Protein AF-A0A3P8M5C2-F1 (afdb_monomer)

Sequence (122 aa):
MVAINDALGIGLMAGLHEAGISVPGEISIIGIDNIPLSGLVYPGLTSIMPPLAEMAEVMVERLIERIENPTLSPAEFSVPPALVRRQSVREAARVLKQARSAAIKEKRPGRFSFFIPASARR

Radius of gyration: 20.59 Å; Cα contacts (8 Å, |Δi|>4): 140; chains: 1; bounding box: 52×28×53 Å

Structure (mmCIF, N/CA/C/O backbone):
data_AF-A0A3P8M5C2-F1
#
_entry.id   AF-A0A3P8M5C2-F1
#
loop_
_atom_site.group_PDB
_atom_site.id
_atom_site.type_symbol
_atom_site.label_atom_id
_atom_site.label_alt_id
_atom_site.label_comp_id
_atom_site.label_asym_id
_atom_site.label_entity_id
_atom_site.label_seq_id
_atom_site.pdbx_PDB_ins_code
_atom_site.Cartn_x
_atom_site.Cartn_y
_atom_site.Cartn_z
_atom_site.occupancy
_atom_site.B_iso_or_equiv
_atom_site.auth_seq_id
_atom_site.auth_comp_id
_atom_site.auth_asym_id
_atom_site.auth_atom_id
_atom_site.pdbx_PDB_model_num
ATOM 1 N N . MET A 1 1 ? -9.633 5.830 3.945 1.00 94.38 1 MET A N 1
ATOM 2 C CA . MET A 1 1 ? -8.397 6.487 3.495 1.00 94.38 1 MET A CA 1
ATOM 3 C C . MET A 1 1 ? -7.653 5.547 2.570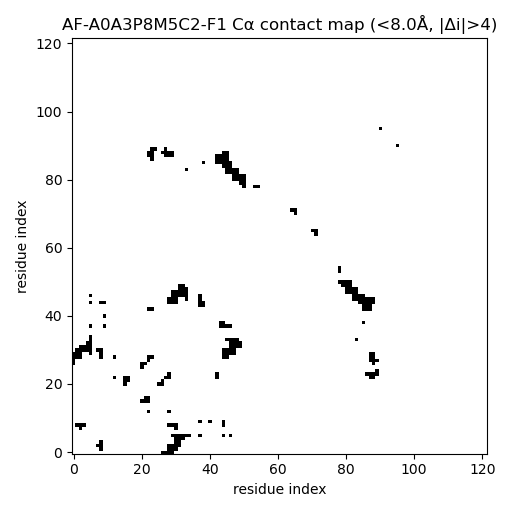 1.00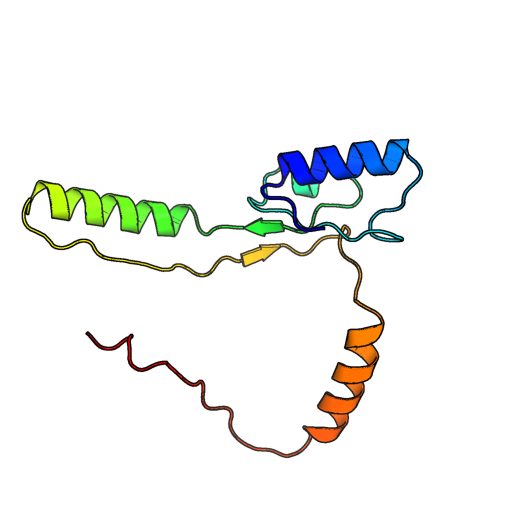 94.38 1 MET A C 1
ATOM 5 O O . MET A 1 1 ? -7.635 4.353 2.848 1.00 94.38 1 MET A O 1
ATOM 9 N N . VAL A 1 2 ? -7.060 6.077 1.505 1.00 97.00 2 VAL A N 1
ATOM 10 C CA . VAL A 1 2 ? -6.118 5.347 0.649 1.00 97.00 2 VAL A CA 1
ATOM 11 C C . VAL A 1 2 ? -4.752 5.978 0.882 1.00 97.00 2 VAL A C 1
ATOM 13 O O . VAL A 1 2 ? -4.595 7.174 0.646 1.00 97.00 2 VAL A O 1
ATOM 16 N N . ALA A 1 3 ? -3.807 5.211 1.413 1.00 97.56 3 ALA A N 1
ATOM 17 C CA . ALA A 1 3 ? -2.423 5.639 1.551 1.00 97.56 3 ALA A CA 1
ATOM 18 C C . ALA A 1 3 ? -1.651 5.280 0.277 1.00 97.56 3 ALA A C 1
ATOM 20 O O . ALA A 1 3 ? -1.894 4.233 -0.319 1.00 97.56 3 ALA A O 1
ATOM 21 N N . ILE A 1 4 ? -0.722 6.147 -0.136 1.00 96.44 4 ILE A N 1
ATOM 22 C CA . ILE A 1 4 ? 0.068 5.937 -1.362 1.00 96.44 4 ILE A CA 1
ATOM 23 C C . ILE A 1 4 ? 1.076 4.784 -1.236 1.00 96.44 4 ILE A C 1
ATOM 25 O O . ILE A 1 4 ? 1.550 4.291 -2.250 1.00 96.44 4 ILE A O 1
ATOM 29 N N . ASN A 1 5 ? 1.402 4.374 -0.008 1.00 97.56 5 ASN A N 1
ATOM 30 C CA . ASN A 1 5 ? 2.162 3.172 0.314 1.00 97.56 5 ASN A CA 1
ATOM 31 C C . ASN A 1 5 ? 1.831 2.697 1.738 1.00 97.56 5 ASN A C 1
ATOM 33 O O . ASN A 1 5 ? 1.184 3.404 2.522 1.00 97.56 5 ASN A O 1
ATOM 37 N N . ASP A 1 6 ? 2.286 1.497 2.077 1.00 98.50 6 ASP A N 1
ATOM 38 C CA . ASP A 1 6 ? 2.034 0.868 3.367 1.00 98.50 6 ASP A CA 1
ATOM 39 C C . ASP A 1 6 ? 2.708 1.604 4.527 1.00 98.50 6 ASP A C 1
ATOM 41 O O . ASP A 1 6 ? 2.106 1.729 5.590 1.00 98.50 6 ASP A O 1
ATOM 45 N N . ALA A 1 7 ? 3.913 2.151 4.333 1.00 98.44 7 ALA A N 1
ATOM 46 C CA . ALA A 1 7 ? 4.632 2.879 5.381 1.00 98.44 7 ALA A CA 1
ATOM 47 C C . ALA A 1 7 ? 3.847 4.112 5.864 1.00 98.44 7 ALA A C 1
ATOM 49 O O . ALA A 1 7 ? 3.691 4.327 7.067 1.00 98.44 7 ALA A O 1
ATOM 50 N N . LEU A 1 8 ? 3.284 4.888 4.936 1.00 98.44 8 LEU A N 1
ATOM 51 C CA . LEU A 1 8 ? 2.424 6.029 5.251 1.00 98.44 8 LEU A CA 1
ATOM 52 C C . LEU A 1 8 ? 1.068 5.589 5.808 1.00 98.44 8 LEU A C 1
ATOM 54 O O . LEU A 1 8 ? 0.531 6.254 6.691 1.00 98.44 8 LEU A O 1
ATOM 58 N N . GLY A 1 9 ? 0.527 4.460 5.341 1.00 98.38 9 GLY A N 1
ATOM 59 C CA . GLY A 1 9 ? -0.677 3.858 5.916 1.00 98.38 9 GLY A CA 1
ATOM 60 C C . GLY A 1 9 ? -0.490 3.488 7.388 1.00 98.38 9 GLY A C 1
ATOM 61 O O . GLY A 1 9 ? -1.331 3.823 8.219 1.00 98.38 9 GLY A O 1
ATOM 62 N N . ILE A 1 10 ? 0.643 2.868 7.720 1.00 98.62 10 ILE A N 1
ATOM 63 C CA . ILE A 1 10 ? 1.027 2.498 9.086 1.00 98.62 10 ILE A CA 1
ATOM 64 C C . ILE A 1 10 ? 1.261 3.744 9.944 1.00 98.62 10 ILE A C 1
ATOM 66 O O . ILE A 1 10 ? 0.741 3.820 11.055 1.00 98.62 10 ILE A O 1
ATOM 70 N N . GLY A 1 11 ? 1.977 4.747 9.427 1.00 98.38 11 GLY A N 1
ATOM 71 C CA . GLY A 1 11 ? 2.176 6.018 10.130 1.00 98.38 11 GLY A CA 1
ATOM 72 C C . GLY A 1 11 ? 0.856 6.733 10.438 1.00 98.38 11 GLY A C 1
ATOM 73 O O . GLY A 1 11 ? 0.647 7.203 11.555 1.00 98.38 11 GLY A O 1
ATOM 74 N N . LEU A 1 12 ? -0.082 6.742 9.486 1.00 98.50 12 LEU A N 1
ATOM 75 C CA . LEU A 1 12 ? -1.427 7.270 9.706 1.00 98.50 12 LEU A CA 1
ATOM 76 C C . LEU A 1 12 ? -2.176 6.478 10.784 1.00 98.50 12 LEU A C 1
ATOM 78 O O . LEU A 1 12 ? -2.812 7.079 11.642 1.00 98.50 12 LEU A O 1
ATOM 82 N N . MET A 1 13 ? -2.107 5.145 10.762 1.00 98.62 13 MET A N 1
ATOM 83 C CA . MET A 1 13 ? -2.734 4.307 11.789 1.00 98.62 13 MET A CA 1
ATOM 84 C C . MET A 1 13 ? -2.185 4.597 13.187 1.00 98.62 13 MET A C 1
ATOM 86 O O . MET A 1 13 ? -2.969 4.672 14.129 1.00 98.62 13 MET A O 1
ATOM 90 N N . ALA A 1 14 ? -0.873 4.808 13.311 1.00 98.50 14 ALA A N 1
ATOM 91 C CA . ALA A 1 14 ? -0.249 5.195 14.572 1.00 98.50 14 ALA A CA 1
ATOM 92 C C . ALA A 1 14 ? -0.768 6.557 15.067 1.00 98.50 14 ALA A C 1
ATOM 94 O O . ALA A 1 14 ? -1.244 6.653 16.195 1.00 98.50 14 ALA A O 1
ATOM 95 N N . GLY A 1 15 ? -0.782 7.580 14.206 1.00 98.56 15 GLY A N 1
ATOM 96 C CA . GLY A 1 15 ? -1.296 8.904 14.574 1.00 98.56 15 GLY A CA 1
ATOM 97 C C . GLY A 1 15 ? -2.793 8.908 14.913 1.00 98.56 15 GLY A C 1
ATOM 98 O O . GLY A 1 15 ? -3.221 9.588 15.841 1.00 98.56 15 GLY A O 1
ATOM 99 N N . LEU A 1 16 ? -3.607 8.114 14.207 1.00 98.38 16 LEU A N 1
ATOM 100 C CA . LEU A 1 16 ? -5.026 7.951 14.542 1.00 98.38 16 LEU A CA 1
ATOM 101 C C . LEU A 1 16 ? -5.214 7.259 15.891 1.00 98.38 16 LEU A C 1
ATOM 103 O O . LEU A 1 16 ? -6.067 7.679 16.668 1.00 98.38 16 LEU A O 1
ATOM 107 N N . HIS A 1 17 ? -4.403 6.243 16.184 1.00 98.12 17 HIS A N 1
ATOM 108 C CA . HIS A 1 17 ? -4.422 5.573 17.477 1.00 98.12 17 HIS A CA 1
ATOM 109 C C . HIS A 1 17 ? -4.074 6.539 18.621 1.00 98.12 17 HIS A C 1
ATOM 111 O O . HIS A 1 17 ? -4.786 6.571 19.621 1.00 98.12 17 HIS A O 1
ATOM 117 N N . GLU A 1 18 ? -3.041 7.373 18.463 1.00 98.56 18 GLU A N 1
ATOM 118 C CA . GLU A 1 18 ? -2.692 8.424 19.436 1.00 98.56 18 GLU A CA 1
ATOM 119 C C . GLU A 1 18 ? -3.820 9.446 19.631 1.00 98.56 18 GLU A C 1
ATOM 121 O O . GLU A 1 18 ? -4.057 9.909 20.745 1.00 98.56 18 GLU A O 1
ATOM 126 N N . ALA A 1 19 ? -4.561 9.754 18.565 1.00 98.38 19 ALA A N 1
ATOM 127 C CA . ALA A 1 19 ? -5.734 10.620 18.614 1.00 98.38 19 ALA A CA 1
ATOM 128 C C . ALA A 1 19 ? -7.001 9.930 19.165 1.00 98.38 19 ALA A C 1
ATOM 130 O O . ALA A 1 19 ? -8.059 10.557 19.216 1.00 98.38 19 ALA A O 1
ATOM 131 N N . GLY A 1 20 ? -6.930 8.650 19.551 1.00 98.25 20 GLY A N 1
ATOM 132 C CA . GLY A 1 20 ? -8.079 7.874 20.028 1.00 98.25 20 GLY A CA 1
ATOM 133 C C . GLY A 1 20 ? -9.093 7.507 18.938 1.00 98.25 20 GLY A C 1
ATOM 134 O O . GLY A 1 20 ? -10.208 7.103 19.260 1.00 98.25 20 GLY A O 1
ATOM 135 N N . ILE A 1 21 ? -8.723 7.634 17.660 1.00 98.44 21 ILE A N 1
ATOM 136 C CA . ILE A 1 21 ? -9.578 7.332 16.509 1.00 98.44 21 ILE A CA 1
ATOM 137 C C . ILE A 1 21 ? -9.374 5.877 16.092 1.00 98.44 21 ILE A C 1
ATOM 139 O O . ILE A 1 21 ? -8.271 5.430 15.770 1.00 98.44 21 ILE A O 1
ATOM 143 N N . SER A 1 22 ? -10.468 5.125 16.044 1.00 97.50 22 SER A N 1
ATOM 144 C CA . SER A 1 22 ? -10.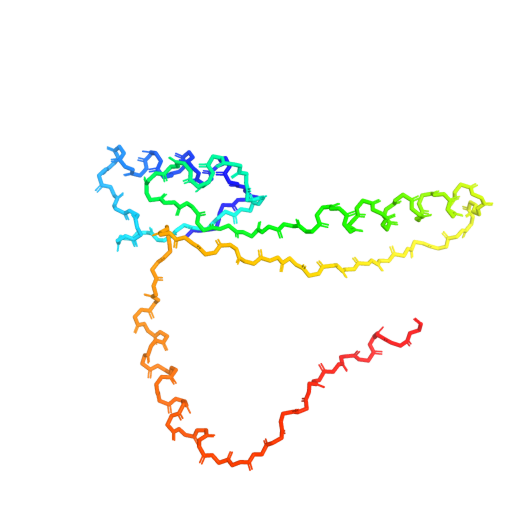432 3.690 15.786 1.00 97.50 22 SER A CA 1
ATOM 145 C C . SER A 1 22 ? -10.291 3.338 14.297 1.00 97.50 22 SER A C 1
ATOM 147 O O . SER A 1 22 ? -11.041 3.800 13.430 1.00 97.50 22 SER A O 1
ATOM 149 N N . VAL A 1 23 ? -9.377 2.411 14.002 1.00 98.00 23 VAL A N 1
ATOM 150 C CA . VAL A 1 23 ? -9.232 1.739 12.701 1.00 98.00 23 VAL A CA 1
ATOM 151 C C . VAL A 1 23 ? -9.549 0.252 12.905 1.00 98.00 23 VAL A C 1
ATOM 153 O O . VAL A 1 23 ? -8.991 -0.344 13.822 1.00 98.00 23 VAL A O 1
ATOM 156 N N . PRO A 1 24 ? -10.445 -0.375 12.117 1.00 97.62 24 PRO A N 1
ATOM 157 C CA . PRO A 1 24 ? -11.261 0.187 11.034 1.00 97.62 24 PRO A CA 1
ATOM 158 C C . PRO A 1 24 ? -12.575 0.856 11.505 1.00 97.62 24 PRO A C 1
ATOM 160 O O . PRO A 1 24 ? -13.445 1.152 10.674 1.00 97.62 24 PRO A O 1
ATOM 163 N N . GLY A 1 25 ? -12.768 1.002 12.823 1.00 95.50 25 GLY A N 1
ATOM 164 C CA . GLY A 1 25 ? -14.047 1.337 13.463 1.00 95.50 25 GLY A CA 1
ATOM 165 C C . GLY A 1 25 ? -14.658 2.647 12.978 1.00 95.50 25 GLY A C 1
ATOM 166 O O . GLY A 1 25 ? -15.787 2.653 12.488 1.00 95.50 25 GLY A O 1
ATOM 167 N N . GLU A 1 26 ? -13.891 3.729 13.015 1.00 96.56 26 GLU A N 1
ATOM 168 C CA . GLU A 1 26 ? -14.281 5.031 12.479 1.00 96.56 26 GLU A CA 1
ATOM 169 C C . GLU A 1 26 ? -13.737 5.205 11.066 1.00 96.56 26 GLU A C 1
ATOM 171 O O . GLU A 1 26 ? -14.512 5.443 10.133 1.00 96.56 26 GLU A O 1
ATOM 176 N N . ILE A 1 27 ? -12.438 4.960 10.879 1.00 96.31 27 ILE A N 1
ATOM 177 C CA . ILE A 1 27 ? -11.746 5.145 9.602 1.00 96.31 27 ILE A CA 1
ATOM 178 C C . ILE A 1 27 ? -11.191 3.809 9.115 1.00 96.31 27 ILE A C 1
ATOM 180 O O . ILE A 1 27 ? -10.395 3.166 9.785 1.00 96.31 27 ILE A O 1
ATOM 184 N N . SER A 1 28 ? -11.573 3.404 7.904 1.00 98.12 28 SER A N 1
ATOM 185 C CA . SER A 1 28 ? -10.894 2.315 7.189 1.00 98.12 28 SER A CA 1
ATOM 186 C C . SER A 1 28 ? -9.674 2.833 6.435 1.00 98.12 28 SER A C 1
ATOM 188 O O . SER A 1 28 ? -9.733 3.915 5.843 1.00 98.12 28 SER A O 1
ATOM 190 N N . ILE A 1 29 ? -8.597 2.051 6.404 1.00 98.25 29 ILE A N 1
ATOM 191 C CA . ILE A 1 29 ? -7.336 2.394 5.736 1.00 98.25 29 ILE A CA 1
ATOM 192 C C . ILE A 1 29 ? -6.894 1.237 4.849 1.00 98.25 29 ILE A C 1
ATOM 194 O O . ILE A 1 29 ? -6.851 0.093 5.295 1.00 98.25 29 ILE A O 1
ATOM 198 N N . ILE A 1 30 ? -6.545 1.555 3.606 1.00 98.38 30 ILE A N 1
ATOM 199 C CA . ILE A 1 30 ? -5.869 0.656 2.670 1.00 98.38 30 ILE A CA 1
ATOM 200 C C . ILE A 1 30 ? -4.529 1.276 2.258 1.00 98.38 30 ILE A C 1
ATOM 202 O O . ILE A 1 30 ? -4.461 2.491 2.060 1.00 98.38 30 ILE A O 1
ATOM 206 N N . GLY A 1 31 ? -3.487 0.452 2.164 1.00 98.25 31 GLY A N 1
ATOM 207 C CA . GLY A 1 31 ? -2.168 0.825 1.652 1.00 98.25 31 GLY A CA 1
ATOM 208 C C . GLY A 1 31 ? -1.853 0.206 0.288 1.00 98.25 31 GLY A C 1
ATOM 209 O O . GLY A 1 31 ? -2.718 -0.387 -0.366 1.00 98.25 31 GLY A O 1
ATOM 210 N N . ILE A 1 32 ? -0.600 0.359 -0.129 1.00 98.44 32 ILE A N 1
ATOM 211 C CA . ILE A 1 32 ? -0.013 -0.180 -1.360 1.00 98.44 32 ILE A CA 1
ATOM 212 C C . ILE A 1 32 ? 1.383 -0.704 -0.988 1.00 98.44 32 ILE A C 1
ATOM 214 O O . ILE A 1 32 ? 2.036 -0.075 -0.164 1.00 98.44 32 ILE A O 1
ATOM 218 N N . ASP A 1 33 ? 1.802 -1.830 -1.572 1.00 97.88 33 ASP A N 1
ATOM 219 C CA . ASP A 1 33 ? 3.119 -2.511 -1.523 1.00 97.88 33 ASP A CA 1
ATOM 220 C C . ASP A 1 33 ? 3.087 -3.885 -0.843 1.00 97.88 33 ASP A C 1
ATOM 222 O O . ASP A 1 33 ? 3.856 -4.771 -1.212 1.00 97.88 33 ASP A O 1
ATOM 226 N N . ASN A 1 34 ? 2.184 -4.101 0.115 1.00 98.12 34 ASN A N 1
ATOM 227 C CA . ASN A 1 34 ? 2.144 -5.295 0.962 1.00 98.12 34 ASN A CA 1
ATOM 228 C C . ASN A 1 34 ? 3.503 -5.619 1.622 1.00 98.12 34 ASN A C 1
ATOM 230 O O . ASN A 1 34 ? 3.966 -6.763 1.607 1.00 98.12 34 ASN A O 1
ATOM 234 N N . ILE A 1 35 ? 4.147 -4.616 2.225 1.00 98.19 35 ILE A N 1
ATOM 235 C CA . ILE A 1 35 ? 5.419 -4.823 2.936 1.00 98.19 35 ILE A CA 1
ATOM 236 C C . ILE A 1 35 ? 5.230 -5.780 4.131 1.00 98.19 35 ILE A C 1
ATOM 238 O O . ILE A 1 35 ? 4.131 -5.858 4.688 1.00 98.19 35 ILE A O 1
ATOM 242 N N . PRO A 1 36 ? 6.285 -6.471 4.611 1.00 97.81 36 PRO A N 1
ATOM 243 C CA . PRO A 1 36 ? 6.163 -7.404 5.737 1.00 97.81 36 PRO A CA 1
ATOM 244 C C . PRO A 1 36 ? 5.513 -6.791 6.986 1.00 97.81 36 PRO A C 1
ATOM 246 O O . PRO A 1 36 ? 4.694 -7.430 7.647 1.00 97.81 36 PRO A O 1
ATOM 249 N N . LEU A 1 37 ? 5.819 -5.519 7.268 1.00 98.31 37 LEU A N 1
ATOM 250 C CA . LEU A 1 37 ? 5.282 -4.788 8.416 1.00 98.31 37 LEU A CA 1
ATOM 251 C C . LEU A 1 37 ? 3.747 -4.663 8.385 1.00 98.31 37 LEU A C 1
ATOM 253 O O . LEU A 1 37 ? 3.119 -4.636 9.441 1.00 98.31 37 LEU A O 1
ATOM 257 N N . SER A 1 38 ? 3.121 -4.681 7.206 1.00 98.31 38 SER A N 1
ATOM 258 C CA . SER A 1 38 ? 1.663 -4.576 7.041 1.00 98.31 38 SER A CA 1
ATOM 259 C C . SER A 1 38 ? 0.893 -5.716 7.705 1.00 98.31 38 SER A C 1
ATOM 261 O O . SER A 1 38 ? -0.264 -5.540 8.083 1.00 98.31 38 SER A O 1
ATOM 263 N N . GLY A 1 39 ? 1.521 -6.886 7.871 1.00 98.12 39 GLY A N 1
ATOM 264 C CA . GLY A 1 39 ? 0.962 -8.014 8.619 1.00 98.12 39 GLY A CA 1
ATOM 265 C C . GLY A 1 39 ? 1.321 -8.040 10.108 1.00 98.12 39 GLY A C 1
ATOM 266 O O . GLY A 1 39 ? 0.742 -8.839 10.837 1.00 98.12 39 GLY A O 1
ATOM 267 N N . LEU A 1 40 ? 2.263 -7.202 10.549 1.00 98.12 40 LEU A N 1
ATOM 268 C CA . LEU A 1 40 ? 2.788 -7.181 11.921 1.00 98.12 40 LEU A CA 1
ATOM 269 C C . LEU A 1 40 ? 2.202 -6.048 12.774 1.00 98.12 40 LEU A C 1
ATOM 271 O O . LEU A 1 40 ? 2.309 -6.083 13.997 1.00 98.12 40 LEU A O 1
ATOM 275 N N . VAL A 1 41 ? 1.585 -5.047 12.145 1.00 98.06 41 VAL A N 1
ATOM 276 C CA . VAL A 1 41 ? 0.855 -3.979 12.838 1.00 98.06 41 VAL A CA 1
ATOM 277 C C . VAL A 1 41 ? -0.548 -4.425 13.258 1.00 98.06 41 VAL A C 1
ATOM 279 O O . VAL A 1 41 ? -1.111 -5.365 12.691 1.00 98.06 41 VAL A O 1
ATOM 282 N N . TYR A 1 42 ? -1.132 -3.732 14.240 1.00 97.31 42 TYR A N 1
ATOM 283 C CA . TYR A 1 42 ? -2.504 -3.968 14.684 1.00 97.31 42 TYR A CA 1
ATOM 284 C C . TYR A 1 42 ? -3.383 -2.713 14.525 1.00 97.31 42 TYR A C 1
ATOM 286 O O . TYR A 1 42 ? -3.017 -1.658 15.046 1.00 97.31 42 TYR A O 1
ATOM 294 N N . PRO A 1 43 ? -4.556 -2.814 13.865 1.00 97.81 43 PRO A N 1
ATOM 295 C CA . PRO A 1 43 ? -4.986 -3.944 13.028 1.00 97.81 43 PRO A CA 1
ATOM 296 C C . PRO A 1 43 ? -4.025 -4.183 11.850 1.00 97.81 43 PRO A C 1
ATOM 298 O O . PRO A 1 43 ? -3.306 -3.276 11.451 1.00 97.81 43 PRO A O 1
ATOM 301 N N . GLY A 1 44 ? -4.024 -5.377 11.252 1.00 98.62 4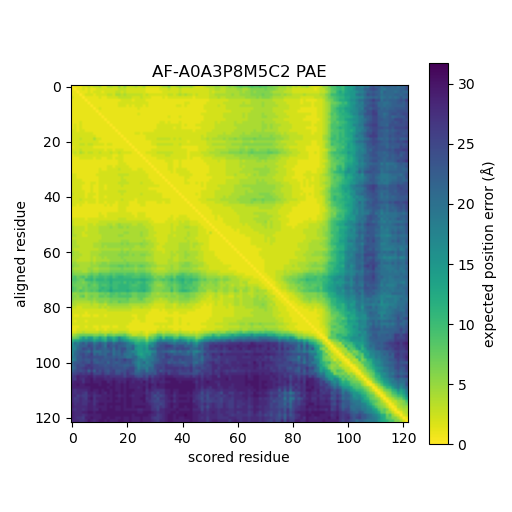4 GLY A N 1
ATOM 302 C CA . GLY A 1 44 ? -3.221 -5.622 10.051 1.00 98.62 44 GLY A CA 1
ATOM 303 C C . GLY A 1 44 ? -3.698 -4.752 8.884 1.00 98.62 44 GLY A C 1
ATOM 304 O O . GLY A 1 44 ? -4.905 -4.663 8.622 1.00 98.62 44 GLY A O 1
ATOM 305 N N . LEU A 1 45 ? -2.762 -4.129 8.164 1.00 98.81 45 LEU A N 1
ATOM 306 C CA . LEU A 1 45 ? -3.049 -3.220 7.055 1.00 98.81 45 LEU A CA 1
ATOM 307 C C . LEU A 1 45 ? -3.459 -4.000 5.796 1.00 98.81 45 LEU A C 1
ATOM 309 O O . LEU A 1 45 ? -2.686 -4.775 5.232 1.00 98.81 45 LEU A O 1
ATOM 313 N N . THR A 1 46 ? -4.688 -3.792 5.333 1.00 98.69 46 THR A N 1
ATOM 314 C CA . THR A 1 46 ? -5.138 -4.214 4.001 1.00 98.69 46 THR A CA 1
ATOM 315 C C . THR A 1 46 ? -4.348 -3.434 2.961 1.00 98.69 46 THR A C 1
ATOM 317 O O . THR A 1 46 ? -4.252 -2.213 3.070 1.00 98.69 46 THR A O 1
ATOM 320 N N . SER A 1 47 ? -3.795 -4.113 1.958 1.00 98.69 47 SER A N 1
ATOM 321 C CA . SER A 1 47 ? -2.876 -3.489 1.003 1.00 98.69 47 SER A CA 1
ATOM 322 C C . SER A 1 47 ? -3.053 -4.027 -0.414 1.00 98.69 47 SER A C 1
ATOM 324 O O . SER A 1 47 ? -3.435 -5.185 -0.606 1.00 98.69 47 SER A O 1
ATOM 326 N N . ILE A 1 48 ? -2.790 -3.182 -1.407 1.00 98.38 48 ILE A N 1
ATOM 327 C CA . ILE A 1 48 ? -2.629 -3.589 -2.803 1.00 98.38 48 ILE A CA 1
ATOM 328 C C . ILE A 1 48 ? -1.183 -4.037 -3.007 1.00 98.38 48 ILE A C 1
ATOM 330 O O . ILE A 1 48 ? -0.267 -3.252 -2.805 1.00 98.38 48 ILE A O 1
ATOM 334 N N . MET A 1 49 ? -0.977 -5.27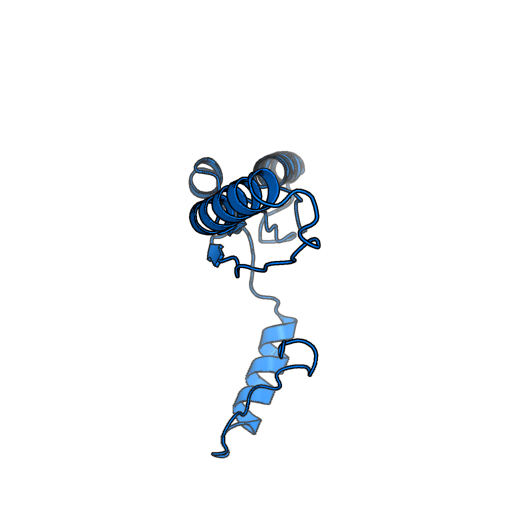9 -3.431 1.00 98.00 49 MET A N 1
ATOM 335 C CA . MET A 1 49 ? 0.331 -5.844 -3.749 1.00 98.00 49 MET A CA 1
ATOM 336 C C . MET A 1 49 ? 0.583 -5.751 -5.261 1.00 98.00 49 MET A C 1
ATOM 338 O O . MET A 1 49 ? -0.103 -6.442 -6.026 1.00 98.00 49 MET A O 1
ATOM 342 N N . PRO A 1 50 ? 1.542 -4.924 -5.713 1.00 96.44 50 PRO A N 1
ATOM 343 C CA . PRO A 1 50 ? 1.967 -4.916 -7.106 1.00 96.44 50 PRO A CA 1
ATOM 344 C C . PRO A 1 50 ? 2.678 -6.233 -7.474 1.00 96.44 50 PRO A C 1
ATOM 346 O O . PRO A 1 50 ? 3.409 -6.785 -6.646 1.00 96.44 50 PRO A O 1
ATOM 349 N N . PRO A 1 51 ? 2.526 -6.733 -8.711 1.00 96.56 51 PRO A N 1
ATOM 350 C CA . PRO A 1 51 ? 3.185 -7.947 -9.188 1.00 96.56 51 PRO A CA 1
ATOM 351 C C . PRO A 1 51 ? 4.625 -7.632 -9.631 1.00 96.56 51 PRO A C 1
ATOM 353 O O . PRO A 1 51 ? 4.969 -7.709 -10.808 1.00 96.56 51 PRO A O 1
ATOM 356 N N . LEU A 1 52 ? 5.475 -7.222 -8.681 1.00 95.19 52 LEU A N 1
ATOM 357 C CA . LEU A 1 52 ? 6.804 -6.665 -8.975 1.00 95.19 52 LEU A CA 1
ATOM 358 C C . LEU A 1 52 ? 7.712 -7.612 -9.772 1.00 95.19 52 LEU A C 1
ATOM 360 O O . LEU A 1 52 ? 8.490 -7.136 -10.590 1.00 95.19 52 LEU A O 1
ATOM 364 N N . ALA A 1 53 ? 7.609 -8.927 -9.557 1.00 94.62 53 ALA A N 1
ATOM 365 C CA . ALA A 1 53 ? 8.406 -9.913 -10.287 1.00 94.62 53 ALA A CA 1
ATOM 366 C C . ALA A 1 53 ? 8.050 -9.940 -11.785 1.00 94.62 53 ALA A C 1
ATOM 368 O O . ALA A 1 53 ? 8.928 -9.759 -12.621 1.00 94.62 53 ALA A O 1
ATOM 369 N N . GLU A 1 54 ? 6.761 -10.069 -12.108 1.00 94.94 54 GLU A N 1
ATOM 370 C CA . GLU A 1 54 ? 6.255 -10.049 -13.489 1.00 94.94 54 GLU A CA 1
ATOM 371 C C . GLU A 1 54 ? 6.534 -8.698 -14.163 1.00 94.94 54 GLU A C 1
ATOM 373 O O . GLU A 1 54 ? 6.935 -8.635 -15.322 1.00 94.94 54 GLU A O 1
ATOM 378 N N . MET A 1 55 ? 6.380 -7.593 -13.423 1.00 95.44 55 MET A N 1
ATOM 379 C CA . MET A 1 55 ? 6.735 -6.265 -13.926 1.00 95.44 55 MET A CA 1
ATOM 380 C C . MET A 1 55 ? 8.226 -6.164 -14.259 1.00 95.44 55 MET A C 1
ATOM 382 O O . MET A 1 55 ? 8.569 -5.623 -15.305 1.00 95.44 55 MET A O 1
ATOM 386 N N . ALA A 1 56 ? 9.106 -6.667 -13.390 1.00 95.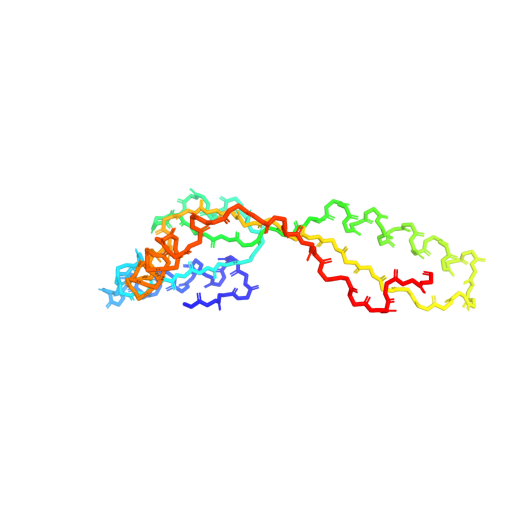75 56 ALA A N 1
ATOM 387 C CA . ALA A 1 56 ? 10.547 -6.613 -13.602 1.00 95.75 56 ALA A CA 1
ATOM 388 C C . ALA A 1 56 ? 10.981 -7.441 -14.818 1.00 95.75 56 ALA A C 1
ATOM 390 O O . ALA A 1 56 ? 11.803 -6.965 -15.597 1.00 95.75 56 ALA A O 1
ATOM 391 N N . GLU A 1 57 ? 10.404 -8.629 -15.005 1.00 95.50 57 GLU A N 1
ATOM 392 C CA . GLU A 1 57 ? 10.649 -9.482 -16.174 1.00 95.50 57 GLU A CA 1
ATOM 393 C C . GLU A 1 57 ? 10.330 -8.730 -17.472 1.00 95.50 57 GLU A C 1
ATOM 395 O O . GLU A 1 57 ? 11.224 -8.499 -18.288 1.00 95.50 57 GLU A O 1
ATOM 400 N N . VAL A 1 58 ? 9.108 -8.200 -17.590 1.00 93.81 58 VAL A N 1
ATOM 401 C CA . VAL A 1 58 ? 8.687 -7.427 -18.769 1.00 93.81 58 VAL A CA 1
ATOM 402 C C . VAL A 1 58 ? 9.550 -6.174 -18.963 1.00 93.81 58 VAL A C 1
ATOM 404 O O . VAL A 1 58 ? 9.933 -5.850 -20.085 1.00 93.81 58 VAL A O 1
ATOM 407 N N . MET A 1 59 ? 9.887 -5.448 -17.892 1.00 94.62 59 MET A N 1
ATOM 408 C CA . MET A 1 59 ? 10.728 -4.247 -17.988 1.00 94.62 59 MET A CA 1
ATOM 409 C C . MET A 1 59 ? 12.129 -4.558 -18.518 1.00 94.62 59 MET A C 1
ATOM 411 O O . MET A 1 59 ? 12.644 -3.805 -19.347 1.00 94.62 59 MET A O 1
ATOM 415 N N . VAL A 1 60 ? 12.749 -5.642 -18.043 1.00 96.19 60 VAL A N 1
ATOM 416 C CA . VAL A 1 60 ? 14.094 -6.051 -18.465 1.00 96.19 60 VAL A CA 1
ATOM 417 C C . VAL A 1 60 ? 14.081 -6.513 -19.917 1.00 96.19 60 VAL A C 1
ATOM 419 O O . VAL A 1 60 ? 14.924 -6.061 -20.691 1.00 96.19 60 VAL A O 1
ATOM 422 N N . GLU A 1 61 ? 13.104 -7.330 -20.312 1.00 94.44 61 GLU A N 1
ATOM 423 C CA . GLU A 1 61 ? 12.928 -7.751 -21.707 1.00 94.44 61 GLU A CA 1
ATOM 424 C C . GLU A 1 61 ? 12.799 -6.543 -22.643 1.00 94.44 61 GLU A C 1
ATOM 426 O O . GLU A 1 61 ? 13.554 -6.412 -23.607 1.00 94.44 61 GLU A O 1
ATOM 431 N N . ARG A 1 62 ? 11.921 -5.587 -22.310 1.00 93.44 62 ARG A N 1
ATOM 432 C CA . ARG A 1 62 ? 11.727 -4.366 -23.109 1.00 93.44 62 ARG A CA 1
ATOM 433 C C . ARG A 1 62 ? 12.967 -3.485 -23.172 1.00 93.44 62 ARG A C 1
ATOM 435 O O . ARG A 1 62 ? 13.219 -2.854 -24.199 1.00 93.44 62 ARG A O 1
ATOM 442 N N . LEU A 1 63 ? 13.737 -3.417 -22.089 1.00 95.19 63 LEU A N 1
ATOM 443 C CA . LEU A 1 63 ? 14.989 -2.671 -22.075 1.00 95.19 63 LEU A CA 1
ATOM 444 C C . LEU A 1 63 ? 16.012 -3.297 -23.030 1.00 95.19 63 LEU A C 1
ATOM 446 O O . LEU A 1 63 ? 16.636 -2.567 -23.799 1.00 95.19 63 LEU A O 1
ATOM 450 N N . ILE A 1 64 ? 16.152 -4.626 -23.014 1.00 96.69 64 ILE A N 1
ATOM 451 C CA . ILE A 1 64 ? 17.046 -5.358 -23.921 1.00 96.69 64 ILE A CA 1
ATOM 452 C C . ILE A 1 64 ? 16.622 -5.128 -25.378 1.00 96.69 64 ILE A C 1
ATOM 454 O O . ILE A 1 64 ? 17.441 -4.677 -26.179 1.00 96.69 64 ILE A O 1
ATOM 458 N N . GLU A 1 65 ? 15.337 -5.307 -25.704 1.00 95.31 65 GLU A N 1
ATOM 459 C CA . GLU A 1 65 ? 14.804 -5.067 -27.055 1.00 95.31 65 GLU A CA 1
ATOM 460 C C . GLU A 1 65 ? 15.104 -3.647 -27.563 1.00 95.31 65 GLU A C 1
ATOM 462 O O . GLU A 1 65 ? 15.411 -3.445 -28.740 1.00 95.31 65 GLU A O 1
ATOM 467 N N . ARG A 1 66 ? 15.016 -2.645 -26.679 1.00 95.62 66 ARG A N 1
ATOM 468 C CA . ARG A 1 66 ? 15.265 -1.233 -26.997 1.00 95.62 66 ARG A CA 1
ATOM 469 C C . ARG A 1 66 ? 16.750 -0.922 -27.185 1.00 95.62 66 ARG A C 1
ATOM 471 O O . ARG A 1 66 ? 17.075 -0.051 -27.990 1.00 95.62 66 ARG A O 1
ATOM 478 N N . ILE A 1 67 ? 17.635 -1.604 -26.456 1.00 97.25 67 ILE A N 1
ATOM 479 C CA . ILE A 1 67 ? 19.091 -1.508 -26.645 1.00 97.25 67 ILE A CA 1
ATOM 480 C C . ILE A 1 67 ? 19.473 -2.070 -28.017 1.00 97.25 67 ILE A C 1
ATOM 482 O O . ILE A 1 67 ? 20.239 -1.439 -28.743 1.00 97.25 67 ILE A O 1
ATOM 486 N N . GLU A 1 68 ? 18.904 -3.217 -28.390 1.00 97.44 68 GLU A N 1
ATOM 487 C CA . GLU A 1 68 ? 19.133 -3.852 -29.692 1.00 97.44 68 GLU A CA 1
ATOM 488 C C . GLU A 1 68 ? 18.485 -3.070 -30.843 1.00 97.44 68 GLU A C 1
ATOM 490 O O . GLU A 1 68 ? 19.034 -3.010 -31.942 1.00 97.44 68 GLU A O 1
ATOM 495 N N . ASN A 1 69 ? 17.349 -2.411 -30.583 1.00 96.94 69 ASN A N 1
ATOM 496 C CA . ASN A 1 69 ? 16.593 -1.635 -31.565 1.00 96.94 69 ASN A CA 1
ATOM 497 C C . ASN A 1 69 ? 16.298 -0.207 -31.058 1.00 96.94 69 ASN A C 1
ATOM 499 O O . ASN A 1 69 ? 15.183 0.083 -30.607 1.00 96.94 69 ASN A O 1
ATOM 503 N N . PRO A 1 70 ? 17.238 0.749 -31.202 1.00 94.94 70 PRO A N 1
ATOM 504 C CA . PRO A 1 70 ? 17.084 2.116 -30.684 1.00 94.94 70 PRO A CA 1
ATOM 505 C C . PRO A 1 70 ? 15.930 2.930 -31.295 1.00 94.94 70 PRO A C 1
ATOM 507 O O . PRO A 1 70 ? 15.591 4.010 -30.805 1.00 94.94 70 PRO A O 1
ATOM 510 N N . THR A 1 71 ? 15.306 2.444 -32.370 1.00 96.12 71 THR A N 1
ATOM 511 C CA . THR A 1 71 ? 14.140 3.058 -33.028 1.00 96.12 71 THR A CA 1
ATOM 512 C C . THR A 1 71 ? 12.803 2.422 -32.623 1.00 96.12 71 THR A C 1
ATOM 514 O O . THR A 1 71 ? 11.757 2.927 -33.025 1.00 96.12 71 THR A O 1
ATOM 517 N N . LEU A 1 72 ? 12.811 1.378 -31.781 1.00 94.62 72 LEU A N 1
ATOM 518 C CA . LEU A 1 72 ? 11.618 0.670 -31.298 1.00 94.62 72 LEU A CA 1
ATOM 519 C C . LEU A 1 72 ? 10.609 1.601 -30.608 1.00 94.62 72 LEU A C 1
ATOM 521 O O . LEU A 1 72 ? 10.938 2.242 -29.615 1.00 94.62 72 LEU A O 1
ATOM 525 N N . SER A 1 73 ? 9.371 1.683 -31.087 1.00 92.94 73 SER A N 1
ATOM 526 C CA . SER A 1 73 ? 8.369 2.549 -30.450 1.00 92.94 73 SER A CA 1
ATOM 527 C C . SER A 1 73 ? 8.113 2.156 -28.982 1.00 92.94 73 SER A C 1
ATOM 529 O O . SER A 1 73 ? 8.164 0.968 -28.664 1.00 92.94 73 SER A O 1
ATOM 531 N N . PRO A 1 74 ? 7.827 3.120 -28.084 1.00 89.44 74 PRO A N 1
ATOM 532 C CA . PRO A 1 74 ? 7.440 2.813 -26.710 1.00 89.44 74 PRO A CA 1
ATOM 533 C C . PRO A 1 74 ? 6.244 1.858 -26.667 1.00 89.44 74 PRO A C 1
ATOM 535 O O . PRO A 1 74 ? 5.290 2.025 -27.429 1.00 89.44 74 PRO A O 1
ATOM 538 N N . ALA A 1 75 ? 6.297 0.886 -25.761 1.00 87.12 75 ALA A N 1
ATOM 539 C CA . ALA A 1 75 ? 5.216 -0.056 -25.514 1.00 87.12 75 ALA A CA 1
ATOM 540 C C . ALA A 1 75 ? 4.681 0.129 -24.091 1.00 87.12 75 ALA A C 1
ATOM 542 O O . ALA A 1 75 ? 5.453 0.294 -23.146 1.00 87.12 75 ALA A O 1
ATOM 543 N N . GLU A 1 76 ? 3.360 0.076 -23.945 1.00 90.81 76 GLU A N 1
ATOM 544 C CA . GLU A 1 76 ? 2.695 0.022 -22.646 1.00 90.81 76 GLU A CA 1
ATOM 545 C C . GLU A 1 76 ? 2.379 -1.431 -22.289 1.00 90.81 76 GLU A C 1
ATOM 547 O O . GLU A 1 76 ? 2.019 -2.236 -23.150 1.00 90.81 76 GLU A O 1
ATOM 552 N N . PHE A 1 77 ? 2.488 -1.764 -21.007 1.00 89.06 77 PHE A N 1
ATOM 553 C CA . PHE A 1 77 ? 2.062 -3.051 -20.474 1.00 89.06 77 PHE A CA 1
ATOM 554 C C . PHE A 1 77 ? 1.337 -2.845 -19.144 1.00 89.06 77 PHE A C 1
ATOM 556 O O . PHE A 1 77 ? 1.559 -1.862 -18.435 1.00 89.06 77 PHE A O 1
ATOM 563 N N . SER A 1 78 ? 0.442 -3.773 -18.813 1.00 91.81 78 SER A N 1
ATOM 564 C CA . SER A 1 78 ? -0.330 -3.749 -17.575 1.00 91.81 78 SER A CA 1
ATOM 565 C C . SER A 1 78 ? -0.374 -5.148 -16.987 1.00 91.81 78 SER A C 1
ATOM 567 O O . SER A 1 78 ? -0.725 -6.101 -17.680 1.00 91.81 78 SER A O 1
ATOM 569 N N . VAL A 1 79 ? -0.022 -5.255 -15.708 1.00 91.44 79 VAL A N 1
ATOM 570 C CA . VAL A 1 79 ? -0.072 -6.503 -14.946 1.00 91.44 79 VAL A CA 1
ATOM 571 C C . VAL A 1 79 ? -1.014 -6.281 -13.758 1.00 91.44 79 VAL A C 1
ATOM 573 O O . VAL A 1 79 ? -0.862 -5.280 -13.048 1.00 91.44 79 VAL A O 1
ATOM 576 N N . PRO A 1 80 ? -2.030 -7.138 -13.552 1.00 94.62 80 PRO A N 1
ATOM 577 C CA . PRO A 1 80 ? -3.036 -6.909 -12.524 1.00 94.62 80 PRO A CA 1
ATOM 578 C C . PRO A 1 80 ? -2.435 -7.050 -11.115 1.00 94.62 80 PR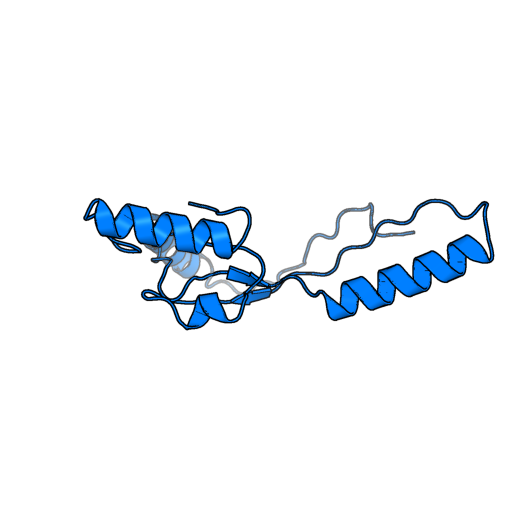O A C 1
ATOM 580 O O . PRO A 1 80 ? -1.779 -8.050 -10.826 1.00 94.62 80 PRO A O 1
ATOM 583 N N . PRO A 1 81 ? -2.682 -6.098 -10.201 1.00 96.88 81 PRO A N 1
ATOM 584 C CA . PRO A 1 81 ? -2.256 -6.240 -8.817 1.00 96.88 81 PRO A CA 1
ATOM 585 C C . PRO A 1 81 ? -3.178 -7.179 -8.032 1.00 96.88 81 PRO A C 1
ATOM 587 O O . PRO A 1 81 ? -4.319 -7.444 -8.420 1.00 96.88 81 PRO A O 1
ATOM 590 N N . ALA A 1 82 ? -2.708 -7.620 -6.866 1.00 97.88 82 ALA A N 1
ATOM 591 C CA . ALA A 1 82 ? -3.494 -8.417 -5.929 1.00 97.88 82 ALA A CA 1
ATOM 592 C C . ALA A 1 82 ? -3.947 -7.581 -4.723 1.00 97.88 82 ALA A C 1
ATOM 594 O O . ALA A 1 82 ? -3.201 -6.758 -4.200 1.00 97.88 82 ALA A O 1
ATOM 595 N N . LEU A 1 83 ? -5.165 -7.819 -4.230 1.00 98.06 83 LEU A N 1
ATOM 596 C CA . LEU A 1 83 ? -5.630 -7.248 -2.964 1.00 98.06 83 LEU A CA 1
ATOM 597 C C . LEU A 1 83 ? -5.324 -8.211 -1.814 1.00 98.06 83 LEU A C 1
ATOM 599 O O . LEU A 1 83 ? -5.908 -9.292 -1.732 1.00 98.06 83 LEU A O 1
ATOM 603 N N . VAL A 1 84 ? -4.494 -7.777 -0.871 1.00 98.50 84 VAL A N 1
ATOM 604 C CA . VAL A 1 84 ? -4.205 -8.510 0.362 1.00 98.50 84 VAL A CA 1
ATOM 605 C C . VAL A 1 84 ? -5.109 -7.983 1.471 1.00 98.50 84 VAL A C 1
ATOM 607 O O . VAL A 1 84 ? -4.864 -6.930 2.061 1.00 98.50 84 VAL A O 1
ATOM 610 N N . ARG A 1 85 ? -6.200 -8.709 1.732 1.00 98.12 85 ARG A N 1
ATOM 611 C CA . ARG A 1 85 ? -7.204 -8.346 2.744 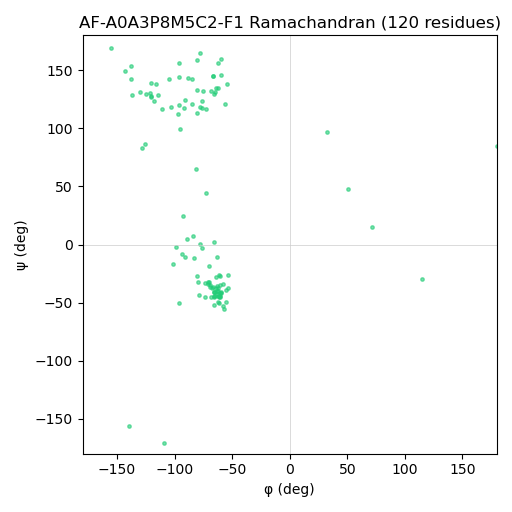1.00 98.12 85 ARG A CA 1
ATOM 612 C C . ARG A 1 85 ? -6.700 -8.619 4.162 1.00 98.12 85 ARG A C 1
ATOM 614 O O . ARG A 1 85 ? -6.236 -9.719 4.447 1.00 98.12 85 ARG A O 1
ATOM 621 N N . ARG A 1 86 ? -6.853 -7.633 5.052 1.00 98.25 86 ARG A N 1
ATOM 622 C CA . ARG A 1 86 ? -6.577 -7.724 6.499 1.00 98.25 86 ARG A CA 1
ATOM 623 C C . ARG A 1 86 ? -7.656 -6.974 7.300 1.00 98.25 86 ARG A C 1
ATOM 625 O O . ARG A 1 86 ? -8.779 -6.831 6.825 1.00 98.25 86 ARG A O 1
ATOM 632 N N . GLN A 1 87 ? -7.350 -6.528 8.520 1.00 98.38 87 GLN A N 1
ATOM 633 C CA . GLN A 1 87 ? -8.331 -6.000 9.475 1.00 98.38 87 GLN A CA 1
ATOM 634 C C . GLN A 1 87 ? -8.501 -4.470 9.431 1.00 98.38 87 GLN A C 1
ATOM 636 O O . GLN A 1 87 ? -9.414 -3.952 10.061 1.00 98.38 87 GLN A O 1
ATOM 641 N N . SER A 1 88 ? -7.674 -3.722 8.694 1.00 98.38 88 SER A N 1
ATOM 642 C CA . SER A 1 88 ? -7.747 -2.247 8.641 1.00 98.38 88 SER A CA 1
ATOM 643 C C . SER A 1 88 ? -8.892 -1.670 7.792 1.00 98.38 88 SER A C 1
ATOM 645 O O . SER A 1 88 ? -9.061 -0.449 7.736 1.00 98.38 88 SER A O 1
ATOM 647 N N . VAL A 1 89 ? -9.692 -2.509 7.128 1.00 98.06 89 VAL A N 1
ATOM 648 C CA . VAL A 1 89 ? -10.851 -2.093 6.324 1.00 98.06 89 VAL A CA 1
ATOM 649 C C . VAL A 1 89 ? -12.093 -2.821 6.813 1.00 98.06 89 VAL A C 1
ATOM 651 O O . VAL A 1 89 ? -12.093 -4.046 6.914 1.00 98.06 89 VAL A O 1
ATOM 654 N N . ARG A 1 90 ? -13.172 -2.077 7.081 1.00 94.44 90 ARG A N 1
ATOM 655 C CA . ARG A 1 90 ? -14.487 -2.662 7.380 1.00 94.44 90 ARG A CA 1
ATOM 656 C C . ARG A 1 90 ? -15.361 -2.724 6.135 1.00 94.44 90 ARG A C 1
ATOM 658 O O . ARG A 1 90 ? -15.221 -1.913 5.219 1.00 94.44 90 ARG A O 1
ATOM 665 N N . GLU A 1 91 ? -16.327 -3.637 6.133 1.00 87.88 91 GLU A N 1
ATOM 666 C CA . GLU A 1 91 ? -17.384 -3.618 5.125 1.00 87.88 91 GLU A CA 1
ATOM 667 C C . GLU A 1 91 ? -18.214 -2.332 5.225 1.00 87.88 91 GLU A C 1
ATOM 669 O O . GLU A 1 91 ? -18.642 -1.903 6.301 1.00 87.88 91 GLU A O 1
ATOM 674 N N . ALA A 1 92 ? -18.476 -1.708 4.079 1.00 80.81 92 ALA A N 1
ATOM 675 C CA . ALA A 1 92 ? -19.335 -0.539 4.029 1.00 80.81 92 ALA A CA 1
ATOM 676 C C . ALA A 1 92 ? -20.801 -0.953 4.248 1.00 80.81 92 ALA A C 1
ATOM 678 O O . ALA A 1 92 ? -21.409 -1.618 3.406 1.00 80.81 92 ALA A O 1
ATOM 679 N N . ALA A 1 93 ? -21.413 -0.474 5.336 1.00 71.06 93 ALA A N 1
ATOM 680 C CA . ALA A 1 93 ? -22.810 -0.755 5.692 1.00 71.06 93 ALA A CA 1
ATOM 681 C C . ALA A 1 93 ? -23.824 -0.433 4.568 1.00 71.06 93 ALA A C 1
ATOM 683 O O . ALA A 1 93 ? -24.895 -1.038 4.487 1.00 71.06 93 ALA A O 1
ATOM 684 N N . ARG A 1 94 ? -23.490 0.505 3.669 1.00 60.84 94 ARG A N 1
ATOM 685 C CA . ARG A 1 94 ? -24.337 0.900 2.530 1.00 60.84 94 ARG A CA 1
ATOM 686 C C . ARG A 1 94 ? -24.255 -0.075 1.348 1.00 60.84 94 ARG A C 1
ATOM 688 O O . ARG A 1 94 ? -25.267 -0.292 0.684 1.00 60.84 94 ARG A O 1
ATOM 695 N N . VAL A 1 95 ? -23.099 -0.708 1.134 1.00 56.50 95 VAL A N 1
ATOM 696 C CA . VAL A 1 95 ? -22.890 -1.693 0.058 1.00 56.50 95 VAL A CA 1
ATOM 697 C C . VAL A 1 95 ? -23.672 -2.973 0.348 1.00 56.50 95 VAL A C 1
ATOM 699 O O . VAL A 1 95 ? -24.293 -3.517 -0.557 1.00 56.50 95 VAL A O 1
ATOM 702 N N . LEU A 1 96 ? -23.775 -3.396 1.612 1.00 53.09 96 LEU A N 1
ATOM 703 C CA . LEU A 1 96 ? -24.538 -4.591 1.998 1.00 53.09 96 LEU A CA 1
ATOM 704 C C . LEU A 1 96 ? -26.041 -4.492 1.681 1.00 53.09 96 LEU A C 1
ATOM 706 O O . LEU A 1 96 ? -26.637 -5.475 1.241 1.00 53.09 96 LEU A O 1
ATOM 710 N N . LYS A 1 97 ? -26.665 -3.314 1.847 1.00 52.41 97 LYS A N 1
ATOM 711 C CA . LYS A 1 97 ? -28.087 -3.109 1.494 1.00 52.41 97 LYS A CA 1
ATOM 712 C C . LYS A 1 97 ? -28.331 -3.185 -0.017 1.00 52.41 97 LYS A C 1
ATOM 714 O O . LYS A 1 97 ? -29.353 -3.726 -0.444 1.00 52.41 97 LYS A O 1
ATOM 719 N N . GLN A 1 98 ? -27.401 -2.670 -0.821 1.00 53.47 98 GLN A N 1
ATOM 720 C CA . GLN A 1 98 ? -27.499 -2.695 -2.283 1.00 53.47 98 GLN A CA 1
ATOM 721 C C . GLN A 1 98 ? -27.120 -4.063 -2.866 1.00 53.47 98 GLN A C 1
ATOM 723 O O . GLN A 1 98 ? -27.866 -4.580 -3.691 1.00 53.47 98 GLN A O 1
ATOM 728 N N . ALA A 1 99 ? -26.048 -4.698 -2.385 1.00 57.41 99 ALA A N 1
ATOM 729 C CA . ALA A 1 99 ? -25.605 -6.018 -2.834 1.00 57.41 99 ALA A CA 1
ATOM 730 C C . ALA A 1 99 ? -26.611 -7.126 -2.481 1.00 57.41 99 ALA A C 1
ATOM 732 O O . ALA A 1 99 ? -26.913 -7.959 -3.329 1.00 57.41 99 ALA A O 1
ATOM 733 N N . ARG A 1 100 ? -27.223 -7.103 -1.282 1.00 55.78 100 ARG A N 1
ATOM 734 C CA . ARG A 1 100 ? -28.334 -8.020 -0.957 1.00 55.78 100 ARG A CA 1
ATOM 735 C C . ARG A 1 100 ? -29.554 -7.792 -1.850 1.00 55.78 100 ARG A C 1
ATOM 737 O O . ARG A 1 100 ? -30.162 -8.762 -2.287 1.00 55.78 100 ARG A O 1
ATOM 744 N N . SER A 1 101 ? -29.897 -6.540 -2.158 1.00 54.88 101 SER A N 1
ATOM 745 C CA . SER A 1 101 ? -31.027 -6.238 -3.054 1.00 54.88 101 SER A CA 1
ATOM 746 C C . SER A 1 101 ? -30.749 -6.641 -4.509 1.00 54.88 101 SER A C 1
ATOM 748 O O . SER A 1 101 ? -31.663 -7.090 -5.197 1.00 54.88 101 SER A O 1
ATOM 750 N N . ALA A 1 102 ? -29.502 -6.515 -4.976 1.00 56.50 102 ALA A N 1
ATOM 751 C CA . ALA A 1 102 ? -29.076 -6.922 -6.315 1.00 56.50 102 ALA A CA 1
ATOM 752 C C . ALA A 1 102 ? -28.988 -8.451 -6.453 1.00 56.50 102 ALA A C 1
ATOM 754 O O . ALA A 1 102 ? -29.568 -9.005 -7.382 1.00 56.50 102 ALA A O 1
ATOM 755 N N . ALA A 1 103 ? -28.391 -9.148 -5.481 1.00 55.56 103 ALA A N 1
ATOM 756 C CA . ALA A 1 103 ? -28.277 -10.609 -5.481 1.00 55.56 103 ALA A CA 1
ATOM 757 C C . ALA A 1 103 ? -29.641 -11.329 -5.404 1.00 55.56 103 ALA A C 1
ATOM 759 O O . ALA A 1 103 ? -29.794 -12.428 -5.932 1.00 55.56 103 ALA A O 1
ATOM 760 N N . ILE A 1 104 ? -30.663 -10.708 -4.797 1.00 56.66 104 ILE A N 1
ATOM 761 C CA . ILE A 1 104 ? -32.051 -11.209 -4.840 1.00 56.66 104 ILE A CA 1
ATOM 762 C C . ILE A 1 104 ? -32.662 -11.042 -6.245 1.00 56.66 104 ILE A C 1
ATOM 764 O O . ILE A 1 104 ? -33.464 -11.871 -6.674 1.00 56.66 104 ILE A O 1
ATOM 768 N N . LYS A 1 105 ? -32.271 -9.999 -6.985 1.00 50.44 105 LYS A N 1
ATOM 769 C CA . LYS A 1 105 ? -32.770 -9.694 -8.337 1.00 50.44 105 LYS A CA 1
ATOM 770 C C . LYS A 1 105 ? -32.089 -10.521 -9.434 1.00 50.44 105 LYS A C 1
ATOM 772 O O . LYS A 1 105 ? -32.701 -10.780 -10.466 1.00 50.44 105 LYS A O 1
ATOM 777 N N . GLU A 1 106 ? -30.851 -10.946 -9.203 1.00 48.22 106 GLU A N 1
ATOM 778 C CA . GLU A 1 106 ? -29.971 -11.578 -10.197 1.00 48.22 106 GLU A CA 1
ATOM 779 C C . GLU A 1 106 ? -30.102 -13.111 -10.271 1.00 48.22 106 GLU A C 1
ATOM 781 O O . GLU A 1 106 ? -29.426 -13.769 -11.055 1.00 48.22 106 GLU A O 1
ATOM 786 N N . LYS A 1 107 ? -31.041 -13.710 -9.526 1.00 43.50 107 LYS A N 1
ATOM 787 C CA . LYS A 1 107 ? -31.385 -15.142 -9.612 1.00 43.50 107 LYS A CA 1
ATOM 788 C C . LYS A 1 107 ? -32.172 -15.496 -10.897 1.00 43.50 107 LYS A C 1
ATOM 790 O O . LYS A 1 107 ? -33.159 -16.227 -10.852 1.00 43.50 107 LYS A O 1
ATOM 795 N N . ARG A 1 108 ? -31.752 -14.977 -12.057 1.00 42.97 108 ARG A N 1
ATOM 796 C CA . ARG A 1 108 ? -32.186 -15.412 -13.397 1.00 42.97 108 ARG A CA 1
ATOM 797 C C . ARG A 1 108 ? -30.954 -15.867 -14.189 1.00 42.97 108 ARG A C 1
ATOM 799 O O . ARG A 1 108 ? -29.964 -15.143 -14.209 1.00 42.97 108 ARG A O 1
ATOM 806 N N . PRO A 1 109 ? -30.973 -17.053 -14.822 1.00 40.41 109 PRO A N 1
ATOM 807 C CA . PRO A 1 109 ? -29.780 -17.612 -15.442 1.00 40.41 109 PRO A CA 1
ATOM 808 C C . PRO A 1 109 ? -29.505 -16.895 -16.769 1.00 40.41 109 PRO A C 1
ATOM 810 O O . PRO A 1 109 ? -30.370 -16.864 -17.642 1.00 40.41 109 PRO A O 1
ATOM 813 N N . GLY A 1 110 ? -28.313 -16.316 -16.938 1.00 38.88 110 GLY A N 1
ATOM 814 C CA . GLY A 1 110 ? -27.969 -15.642 -18.191 1.00 38.88 110 GLY A CA 1
ATOM 815 C C . GLY A 1 110 ? -26.573 -15.021 -18.245 1.00 38.88 110 GLY A C 1
ATOM 816 O O . GLY A 1 110 ? -26.419 -13.837 -17.995 1.00 38.88 110 GLY A O 1
ATOM 817 N N . ARG A 1 111 ? -25.581 -15.849 -18.602 1.00 41.56 111 ARG A N 1
ATOM 818 C CA . ARG A 1 111 ? -24.384 -15.566 -19.428 1.00 41.56 111 ARG A CA 1
ATOM 819 C C . ARG A 1 111 ? -23.778 -14.144 -19.344 1.00 41.56 111 ARG A C 1
ATOM 821 O O . ARG A 1 111 ? -24.156 -13.255 -20.098 1.00 41.56 111 ARG A O 1
ATOM 828 N N . PHE A 1 112 ? -22.743 -13.979 -18.518 1.00 34.78 112 PHE A N 1
ATOM 829 C CA . PHE A 1 112 ? -21.881 -12.791 -18.536 1.00 34.78 112 PHE A CA 1
ATOM 830 C C . PHE A 1 112 ? -20.874 -12.862 -19.693 1.00 34.78 112 PHE A C 1
ATOM 832 O O . PHE A 1 112 ? -20.031 -13.757 -19.738 1.00 34.78 112 PHE A O 1
ATOM 839 N N . SER A 1 113 ? -20.943 -11.904 -20.614 1.00 33.25 113 SER A N 1
ATOM 840 C CA . SER A 1 113 ? -19.890 -11.611 -21.591 1.00 33.25 113 SER A CA 1
ATOM 841 C C . SER A 1 113 ? -19.130 -10.363 -21.145 1.00 33.25 113 SER A C 1
ATOM 843 O O . SER A 1 113 ? -19.720 -9.289 -21.035 1.00 33.25 113 SER A O 1
ATOM 845 N N . PHE A 1 114 ? -17.830 -10.510 -20.884 1.00 42.44 114 PHE A N 1
ATOM 846 C CA . PHE A 1 114 ? -16.926 -9.397 -20.600 1.00 42.44 114 PHE A CA 1
ATOM 847 C C . PHE A 1 114 ? -16.774 -8.505 -21.839 1.00 42.44 114 PHE A C 1
ATOM 849 O O . PHE A 1 114 ? -16.500 -8.985 -22.939 1.00 42.44 114 PHE A O 1
ATOM 856 N N . PHE A 1 115 ? -16.950 -7.201 -21.646 1.00 34.84 115 PHE A N 1
ATOM 857 C CA . PHE A 1 115 ? -16.691 -6.175 -22.648 1.00 34.84 115 PHE A CA 1
ATOM 858 C C . PHE A 1 115 ? -15.185 -5.881 -22.679 1.00 34.84 115 PHE A C 1
ATOM 860 O O . PHE A 1 115 ? -14.639 -5.368 -21.704 1.00 34.84 115 PHE A O 1
ATOM 867 N N . ILE A 1 116 ? -14.514 -6.220 -23.784 1.00 45.94 116 ILE A N 1
ATOM 868 C CA . ILE A 1 116 ? -13.130 -5.808 -24.058 1.00 45.94 116 ILE A CA 1
ATOM 869 C C . ILE A 1 116 ? -13.191 -4.550 -24.941 1.00 45.94 116 ILE A C 1
ATOM 871 O O . ILE A 1 116 ? -13.759 -4.627 -26.035 1.00 45.94 116 ILE A O 1
ATOM 875 N N . PRO A 1 117 ? -12.641 -3.398 -24.513 1.00 36.12 117 PRO A N 1
ATOM 876 C CA . PRO A 1 117 ? -12.594 -2.203 -25.348 1.00 36.12 117 PRO A CA 1
ATOM 877 C C . PRO A 1 117 ? -11.676 -2.410 -26.563 1.00 36.12 117 PRO A C 1
ATOM 879 O O . PRO A 1 117 ? -10.652 -3.089 -26.499 1.00 36.12 117 PRO A O 1
ATOM 882 N N . ALA A 1 118 ? -12.055 -1.800 -27.687 1.00 46.31 118 ALA A N 1
ATOM 883 C CA . ALA A 1 118 ? -11.474 -2.017 -29.015 1.00 46.31 118 ALA A CA 1
ATOM 884 C C . ALA A 1 118 ? -9.999 -1.582 -29.187 1.00 46.31 118 ALA A C 1
ATOM 886 O O . ALA A 1 118 ? -9.457 -1.719 -30.280 1.00 46.31 118 ALA A O 1
ATOM 887 N N . SER A 1 119 ? -9.332 -1.090 -28.140 1.00 46.06 119 SER A N 1
ATOM 888 C CA . SER A 1 119 ? -7.908 -0.732 -28.171 1.00 46.06 119 SER A CA 1
ATOM 889 C C . SER A 1 119 ? -6.962 -1.920 -27.951 1.00 46.06 119 SER A C 1
ATOM 891 O O . SER A 1 119 ? -5.774 -1.788 -28.214 1.00 46.06 119 SER A O 1
ATOM 893 N N . ALA A 1 120 ? -7.464 -3.088 -27.533 1.00 50.66 120 ALA A N 1
ATOM 894 C CA . ALA A 1 120 ? -6.652 -4.277 -27.236 1.00 50.66 120 ALA A CA 1
ATOM 895 C C . ALA A 1 120 ? -6.481 -5.255 -28.423 1.00 50.66 120 ALA A C 1
ATOM 897 O O . ALA A 1 120 ? -6.264 -6.449 -28.226 1.00 50.66 120 ALA A O 1
ATOM 898 N N . ARG A 1 121 ? -6.602 -4.779 -29.669 1.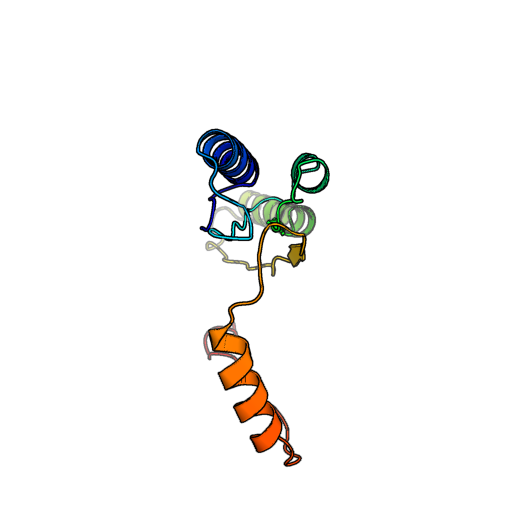00 46.06 121 ARG A N 1
ATOM 899 C CA . ARG A 1 121 ? -6.165 -5.527 -30.861 1.00 46.06 121 ARG A CA 1
ATOM 900 C C . ARG A 1 121 ? -5.217 -4.676 -31.683 1.00 46.06 121 ARG A C 1
ATOM 902 O O . ARG A 1 121 ? -5.667 -4.025 -32.624 1.00 46.06 121 ARG A O 1
ATOM 909 N N . ARG A 1 122 ? -3.934 -4.726 -31.346 1.00 44.94 122 ARG A N 1
ATOM 910 C CA . ARG A 1 122 ? -2.832 -4.786 -32.310 1.00 44.94 122 ARG A CA 1
ATOM 911 C C . ARG A 1 122 ? -1.707 -5.601 -31.709 1.00 44.94 122 ARG A C 1
ATOM 913 O O . ARG A 1 122 ? -1.490 -5.441 -30.491 1.00 44.94 122 ARG A O 1
#

Secondary structure (DSSP, 8-state):
-B-SSHHHHHHHHHHHHHTT--TTTT---EEES--GGGGTSSSPPEEEE--HHHHHHHHHHHHHHHHH-TTPPP-------EEE--SS-PPPHHHHHHHHHHHHH--S---PPP---TTS--

Nearest PDB structures (foldseek):
  4rk1-assembly1_A  TM=8.068E-01  e=2.507E-06  Enterococcus faecium DO
  4rk1-assembly2_D  TM=8.045E-01  e=2.858E-06  Enterococcus faecium DO
  4rk1-assembly3_F  TM=8.083E-01  e=3.258E-06  Enterococcus faecium DO
  2jcg-assembly1_A-2  TM=8.516E-01  e=1.791E-05  Priestia megaterium
  3tb6-assembly1_B  TM=7.891E-01  e=5.111E-05  Bacillus subtilis

InterPro domains:
  IPR028082 Periplasmic binding protein-like I [SSF53822] (2-91)
  IPR046335 Transcriptional regulator LacI/GalR-like, sensor domain [PF13377] (2-89)

Mean predicted aligned error: 10.64 Å

Organism: Raoultella terrigena (NCBI:txid577)

Solvent-accessible surface area (backbone atoms only — not comparable to full-atom values): 7336 Å² total; per-residue (Å²): 90,78,33,93,28,37,70,58,33,51,52,49,51,52,54,33,50,75,70,71,47,46,63,26,78,75,47,34,39,34,22,26,62,58,50,77,63,34,73,72,42,87,53,23,46,15,18,36,28,65,53,59,66,65,51,48,52,55,51,50,53,53,49,53,54,36,71,78,34,82,81,62,76,92,81,89,86,85,75,82,61,46,80,47,84,49,53,14,49,63,85,58,77,69,53,56,61,50,50,56,56,46,61,68,69,58,83,60,94,76,85,90,78,86,86,77,68,86,82,82,75,126

pLDDT: mean 84.6, std 21.28, range [33.25, 98.81]

Foldseek 3Di:
DEEAAVVVQLVVCVVCVVVVHDFPPRPAYAHEQPDPVQVVDVQRHWYWHDPVVVVVVVVVVVVVVCVVPVPDDDDDDDDDIDTDDTRRHDDDPVVVVVVVVVVVVPPDDDDDDDDDDPPPDD